Protein AF-A0A6V7IN67-F1 (afdb_monomer_lite)

Sequence (91 aa):
GASFKEDEGTWKGNDDGKVVNNQPQRVMDDRNGLGPQGGYIAKITNDAREGEMEENMGQVNTMIGNLRNMAIDMGSELENQNRQIDRINRK

Structure (mmCIF, N/CA/C/O backbone):
data_AF-A0A6V7IN67-F1
#
_entry.id   AF-A0A6V7IN67-F1
#
loop_
_atom_site.group_PDB
_atom_site.id
_atom_site.type_symbol
_atom_site.label_atom_id
_atom_site.label_alt_id
_atom_site.label_comp_id
_atom_site.label_asym_id
_atom_site.label_entity_id
_atom_site.label_seq_id
_atom_site.pdbx_PDB_ins_code
_atom_site.Cartn_x
_atom_site.Cartn_y
_atom_site.Cartn_z
_atom_site.occupancy
_atom_site.B_iso_or_equiv
_atom_site.auth_seq_id
_atom_site.auth_comp_id
_atom_site.auth_asym_id
_atom_site.auth_atom_id
_atom_site.pdbx_PDB_model_num
ATOM 1 N N . GLY A 1 1 ? -31.324 -5.108 -26.843 1.00 39.00 1 GLY A N 1
ATOM 2 C CA . GLY A 1 1 ? -30.147 -4.831 -26.002 1.00 39.00 1 GLY A CA 1
ATOM 3 C C . GLY A 1 1 ? -30.347 -5.532 -24.682 1.00 39.00 1 GLY A C 1
ATOM 4 O O . GLY A 1 1 ? -31.427 -5.400 -24.123 1.00 39.00 1 GLY A O 1
ATOM 5 N N . ALA A 1 2 ? -29.388 -6.348 -24.249 1.00 48.19 2 ALA A N 1
ATOM 6 C CA . ALA A 1 2 ? -29.483 -7.077 -22.988 1.00 48.19 2 ALA A CA 1
ATOM 7 C C . ALA A 1 2 ? -29.398 -6.092 -21.810 1.00 48.19 2 ALA A C 1
ATOM 9 O O . ALA A 1 2 ? -28.477 -5.283 -21.743 1.00 48.19 2 ALA A O 1
ATOM 10 N N . SER A 1 3 ? -30.394 -6.138 -20.927 1.00 53.91 3 SER A N 1
ATOM 11 C CA . SER A 1 3 ? -30.426 -5.386 -19.673 1.00 53.91 3 SER A CA 1
ATOM 12 C C . SER A 1 3 ? -29.459 -6.042 -18.685 1.00 53.91 3 SER A C 1
ATOM 14 O O . SER A 1 3 ? -29.503 -7.259 -18.495 1.00 53.91 3 SER A O 1
ATOM 16 N N . PHE A 1 4 ? -28.562 -5.244 -18.106 1.00 61.44 4 PHE A N 1
ATOM 17 C CA . PHE A 1 4 ? -27.686 -5.662 -17.016 1.00 61.44 4 PHE A CA 1
ATOM 18 C C . PHE A 1 4 ? -28.571 -6.003 -15.810 1.00 61.44 4 PHE A C 1
ATOM 20 O O . PHE A 1 4 ? -29.253 -5.131 -15.276 1.00 61.44 4 PHE A O 1
ATOM 27 N N . LYS A 1 5 ? -28.630 -7.285 -15.441 1.00 62.97 5 LYS A N 1
ATOM 28 C CA . LYS A 1 5 ? -29.261 -7.727 -14.197 1.00 62.97 5 LYS A CA 1
ATOM 29 C C . LYS A 1 5 ? -28.207 -7.614 -13.106 1.00 62.97 5 LYS A C 1
ATOM 31 O O . LYS A 1 5 ? -27.261 -8.395 -13.103 1.00 62.97 5 LYS A O 1
ATOM 36 N N . GLU A 1 6 ? -28.354 -6.628 -12.230 1.00 61.47 6 GLU A N 1
ATOM 37 C CA . GLU A 1 6 ? -27.601 -6.585 -10.979 1.00 61.47 6 GLU A CA 1
ATOM 38 C C . 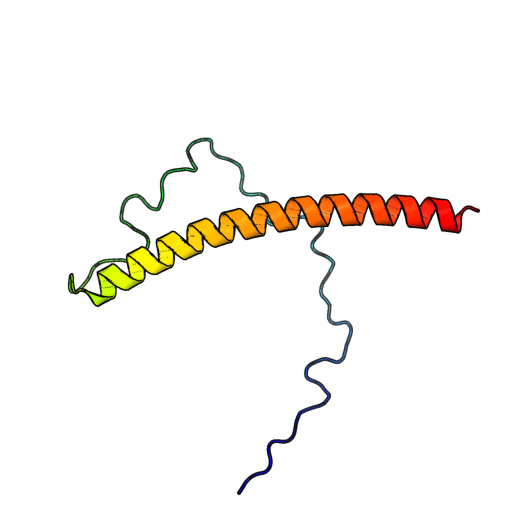GLU A 1 6 ? -28.036 -7.786 -10.136 1.00 61.47 6 GLU A C 1
ATOM 40 O O . GLU A 1 6 ? -29.197 -7.906 -9.745 1.00 61.47 6 GLU A O 1
ATOM 45 N N . ASP A 1 7 ? -27.120 -8.734 -9.955 1.00 60.03 7 ASP A N 1
ATOM 46 C CA . ASP A 1 7 ? -27.353 -9.930 -9.160 1.00 60.03 7 ASP A CA 1
ATOM 47 C C . ASP A 1 7 ? -27.249 -9.550 -7.675 1.00 60.03 7 ASP A C 1
ATOM 49 O O . ASP A 1 7 ? -26.164 -9.246 -7.161 1.00 60.03 7 ASP A O 1
ATOM 53 N N . GLU A 1 8 ? -28.393 -9.546 -6.983 1.00 59.06 8 GLU A N 1
ATOM 54 C CA . GLU A 1 8 ? -28.547 -9.228 -5.550 1.00 59.06 8 GLU A CA 1
ATOM 55 C C . GLU A 1 8 ? -27.759 -10.180 -4.620 1.00 59.06 8 GLU A C 1
ATOM 57 O O . GLU A 1 8 ? -27.755 -10.007 -3.398 1.00 59.06 8 GLU A O 1
ATOM 62 N N . GLY A 1 9 ? -27.093 -11.192 -5.187 1.00 56.03 9 GLY A N 1
ATOM 63 C CA . GLY A 1 9 ? -26.183 -12.113 -4.509 1.00 56.03 9 GLY A CA 1
ATOM 64 C C . GLY A 1 9 ? -24.734 -11.632 -4.386 1.00 56.03 9 GLY A C 1
ATOM 65 O O . GLY A 1 9 ? -23.990 -12.218 -3.611 1.00 56.03 9 GLY A O 1
ATOM 66 N N . THR A 1 10 ? -24.323 -10.558 -5.075 1.00 58.25 10 THR A N 1
ATOM 67 C CA . THR A 1 10 ? -22.918 -10.083 -5.038 1.00 58.25 10 THR A CA 1
ATOM 68 C C . THR A 1 10 ? -22.459 -9.692 -3.624 1.00 58.25 10 THR A C 1
ATOM 70 O O . THR A 1 10 ? -21.276 -9.754 -3.310 1.00 58.25 10 THR A O 1
ATOM 73 N N . TRP A 1 11 ? -23.406 -9.314 -2.761 1.00 63.12 11 TRP A N 1
ATOM 74 C CA . TRP A 1 11 ? -23.143 -8.764 -1.428 1.00 63.12 11 TRP A CA 1
ATOM 75 C C . TRP A 1 11 ? -23.859 -9.521 -0.305 1.00 63.12 11 TRP A C 1
ATOM 77 O O . TRP A 1 11 ? -23.996 -8.993 0.800 1.00 63.12 11 TRP A O 1
ATOM 87 N N . LYS A 1 12 ? -24.383 -10.726 -0.572 1.00 56.88 12 LYS A N 1
ATOM 88 C CA . LYS A 1 12 ? -25.135 -11.485 0.432 1.00 56.88 12 LYS A CA 1
ATOM 89 C C . LYS A 1 12 ? -24.356 -12.661 0.985 1.00 56.88 12 LYS A C 1
ATOM 91 O O . LYS A 1 12 ? -24.105 -13.640 0.296 1.00 56.88 12 LYS A O 1
ATOM 96 N N . GLY A 1 13 ? -24.190 -12.579 2.300 1.00 48.53 13 GLY A N 1
ATOM 97 C CA . GLY A 1 13 ? -23.822 -13.674 3.175 1.00 48.53 13 GLY A CA 1
ATOM 98 C C . GLY A 1 13 ? -22.364 -13.558 3.547 1.00 48.53 13 GLY A C 1
ATOM 99 O O . GLY A 1 13 ? -21.515 -13.776 2.702 1.00 48.53 13 GLY A O 1
ATOM 100 N N . ASN A 1 14 ? -22.072 -13.158 4.784 1.00 56.53 14 ASN A N 1
ATOM 101 C CA . ASN A 1 14 ? -21.654 -14.040 5.883 1.00 56.53 14 ASN A CA 1
ATOM 102 C C . ASN A 1 14 ? -20.743 -15.257 5.564 1.00 56.53 14 ASN A C 1
ATOM 104 O O . ASN A 1 14 ? -20.539 -16.093 6.437 1.00 56.53 14 ASN A O 1
ATOM 108 N N . ASP A 1 15 ? -20.141 -15.310 4.381 1.00 50.72 15 ASP A N 1
ATOM 109 C CA . ASP A 1 15 ? -18.883 -15.963 4.029 1.00 50.72 15 ASP A CA 1
ATOM 110 C C . ASP A 1 15 ? -17.701 -15.007 4.316 1.00 50.72 15 ASP A C 1
ATOM 112 O O . ASP A 1 15 ? -16.592 -15.211 3.820 1.00 50.72 15 ASP A O 1
ATOM 116 N N . ASP A 1 16 ? -17.954 -13.948 5.109 1.00 55.03 16 ASP A N 1
ATOM 117 C CA . ASP A 1 16 ? -17.027 -12.928 5.620 1.00 55.03 16 ASP A CA 1
ATOM 118 C C . ASP A 1 16 ? -15.959 -13.586 6.497 1.00 55.03 16 ASP A C 1
ATOM 120 O O . ASP A 1 16 ? -16.001 -13.584 7.731 1.00 55.03 16 ASP A O 1
ATOM 124 N N . GLY A 1 17 ? -15.031 -14.238 5.798 1.00 56.72 17 GLY A N 1
ATOM 125 C CA . GLY A 1 17 ? -13.983 -15.083 6.323 1.00 56.72 17 GLY A CA 1
ATOM 126 C C . GLY A 1 17 ? -13.407 -14.540 7.618 1.00 56.72 17 GLY A C 1
ATOM 127 O O . GLY A 1 17 ? -13.054 -13.367 7.705 1.00 56.72 17 GLY A O 1
ATOM 128 N N . LYS A 1 18 ? -13.329 -15.438 8.610 1.00 62.62 18 LYS A N 1
ATOM 129 C CA . LYS A 1 18 ? -12.537 -15.350 9.844 1.00 62.62 18 LYS A CA 1
ATOM 130 C C . LYS A 1 18 ? -11.737 -14.049 9.909 1.00 62.62 18 LYS A C 1
ATOM 132 O O . LYS A 1 18 ? -10.696 -13.969 9.258 1.00 62.62 18 LYS A O 1
ATOM 137 N N . VAL A 1 19 ? -12.217 -13.075 10.693 1.00 63.12 19 VAL A N 1
ATOM 138 C CA . VAL A 1 19 ? -11.527 -11.797 10.929 1.00 63.12 19 VAL A CA 1
ATOM 139 C C . VAL A 1 19 ? -10.044 -12.091 11.115 1.00 63.12 19 VAL A C 1
ATOM 141 O O . VAL A 1 19 ? -9.643 -12.789 12.053 1.00 63.12 19 VAL A O 1
ATOM 144 N N . VAL A 1 20 ? -9.237 -11.656 10.149 1.00 65.44 20 VAL A N 1
ATOM 145 C CA . VAL A 1 20 ? -7.802 -11.921 10.130 1.00 65.44 20 VAL A CA 1
ATOM 146 C C . VAL A 1 20 ? -7.151 -11.077 11.219 1.00 65.44 20 VAL A C 1
ATOM 148 O O . VAL A 1 20 ? -6.670 -9.980 10.977 1.00 65.44 20 VAL A O 1
ATOM 151 N N . ASN A 1 21 ? -7.145 -11.591 12.450 1.00 61.53 21 ASN A N 1
ATOM 152 C CA . ASN A 1 21 ? -6.564 -10.902 13.608 1.00 61.53 21 ASN A CA 1
ATOM 153 C C . ASN A 1 21 ? -5.025 -10.816 13.548 1.00 61.53 21 ASN A C 1
ATOM 155 O O . ASN A 1 21 ? -4.383 -10.177 14.372 1.00 61.53 21 ASN A O 1
ATOM 159 N N . ASN A 1 22 ? -4.426 -11.462 12.547 1.00 64.44 22 ASN A N 1
ATOM 160 C CA . ASN A 1 22 ? -3.020 -11.345 12.221 1.00 64.44 22 ASN A CA 1
ATOM 161 C C . ASN A 1 22 ? -2.911 -11.109 10.719 1.00 64.44 22 ASN A C 1
ATOM 163 O O . ASN A 1 22 ? -2.948 -12.048 9.921 1.00 64.44 22 ASN A O 1
ATOM 167 N N . GLN A 1 23 ? -2.757 -9.842 10.338 1.00 71.12 23 GLN A N 1
ATOM 168 C CA . GLN A 1 23 ? -2.159 -9.526 9.047 1.00 71.12 23 GLN A CA 1
ATOM 169 C C . GLN A 1 23 ? -0.816 -10.250 8.928 1.00 71.12 23 GLN A C 1
ATOM 171 O O . GLN A 1 23 ? -0.163 -10.471 9.953 1.00 71.12 23 GLN A O 1
ATOM 176 N N . PRO A 1 24 ? -0.393 -10.638 7.713 1.00 66.56 24 PRO A N 1
ATOM 177 C CA . PRO A 1 24 ? 0.873 -11.324 7.518 1.00 66.56 24 PRO A CA 1
ATOM 178 C C . PRO A 1 24 ? 2.000 -10.501 8.143 1.00 66.56 24 PRO A C 1
ATOM 180 O O . PRO A 1 24 ? 2.418 -9.464 7.626 1.00 66.56 24 PRO A O 1
ATOM 183 N N . GLN A 1 25 ? 2.474 -10.973 9.293 1.00 53.53 25 GLN A N 1
ATOM 184 C CA . GLN A 1 25 ? 3.603 -10.398 9.989 1.00 53.53 25 GLN A CA 1
ATOM 185 C C . GLN A 1 25 ? 4.820 -10.774 9.157 1.00 53.53 25 GLN A C 1
ATOM 187 O O . GLN A 1 25 ? 5.354 -11.876 9.270 1.00 53.53 25 GLN A O 1
ATOM 192 N N . ARG A 1 26 ? 5.235 -9.873 8.260 1.00 53.00 26 ARG A N 1
ATOM 193 C CA . ARG A 1 26 ? 6.581 -9.952 7.704 1.00 53.00 26 ARG A CA 1
ATOM 194 C C . ARG A 1 26 ? 7.520 -9.986 8.902 1.00 53.00 26 ARG A C 1
ATOM 196 O O . ARG A 1 26 ? 7.544 -9.038 9.686 1.00 53.00 26 ARG A O 1
ATOM 203 N N . VAL A 1 27 ? 8.246 -11.091 9.049 1.00 54.91 27 VAL A N 1
ATOM 204 C CA . VAL A 1 27 ? 9.451 -11.137 9.869 1.00 54.91 27 VAL A CA 1
ATOM 205 C C . VAL A 1 27 ? 10.294 -9.978 9.357 1.00 54.91 27 VAL A C 1
ATOM 207 O O . VAL A 1 27 ? 10.684 -9.968 8.188 1.00 54.91 27 VAL A O 1
ATOM 210 N N . MET A 1 28 ? 10.417 -8.930 10.170 1.00 49.47 28 MET A N 1
ATOM 211 C CA . MET A 1 28 ? 11.275 -7.802 9.858 1.00 49.47 28 MET A CA 1
ATOM 212 C C 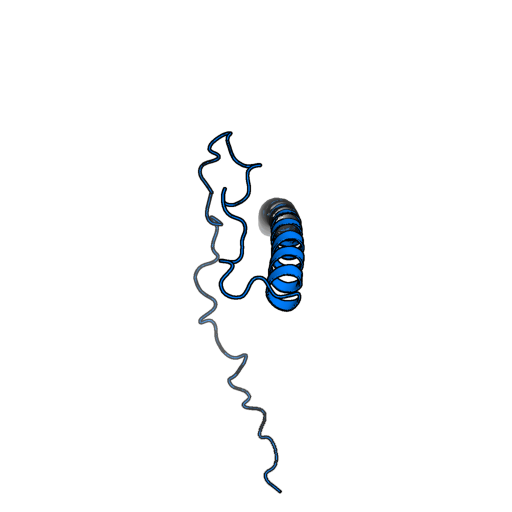. MET A 1 28 ? 12.701 -8.334 9.900 1.00 49.47 28 MET A C 1
ATOM 214 O O . MET A 1 28 ? 13.311 -8.423 10.955 1.00 49.47 28 MET A O 1
ATOM 218 N N . ASP A 1 29 ? 13.186 -8.777 8.746 1.00 44.28 29 ASP A N 1
ATOM 219 C CA . ASP A 1 29 ? 14.610 -8.775 8.477 1.00 44.28 29 ASP A CA 1
ATOM 220 C C . ASP A 1 29 ? 14.990 -7.303 8.277 1.00 44.28 29 ASP A C 1
ATOM 222 O O . ASP A 1 29 ? 14.435 -6.626 7.402 1.00 44.28 29 ASP A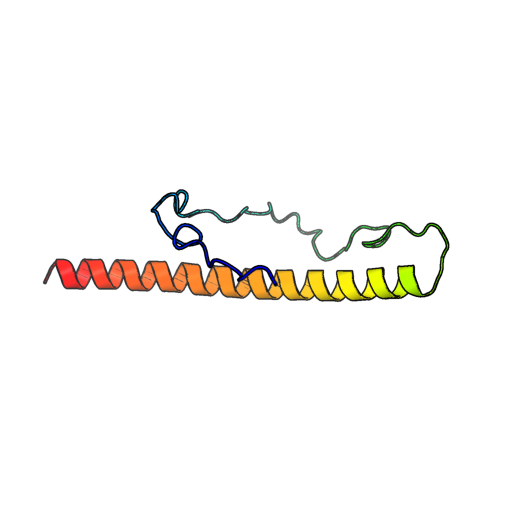 O 1
ATOM 226 N N . ASP A 1 30 ? 15.909 -6.798 9.101 1.00 47.94 30 ASP A N 1
ATOM 227 C CA . ASP A 1 30 ? 16.464 -5.431 9.097 1.00 47.94 30 ASP A CA 1
ATOM 228 C C . ASP A 1 30 ? 17.264 -5.099 7.811 1.00 47.94 30 ASP A C 1
ATOM 230 O O . ASP A 1 30 ? 18.193 -4.295 7.797 1.00 47.94 30 ASP A O 1
ATOM 234 N N . ARG A 1 31 ? 16.904 -5.720 6.684 1.00 52.03 31 ARG A N 1
ATOM 235 C CA . ARG A 1 31 ? 17.348 -5.403 5.320 1.00 52.03 31 ARG A CA 1
ATOM 236 C C . ARG A 1 31 ? 16.275 -4.672 4.505 1.00 52.03 31 ARG A C 1
ATOM 238 O O . ARG A 1 31 ? 16.510 -4.310 3.351 1.00 52.03 31 ARG A O 1
ATOM 245 N N . ASN A 1 32 ? 15.086 -4.456 5.071 1.00 47.50 32 ASN A N 1
ATOM 246 C CA . ASN A 1 32 ? 13.881 -4.074 4.334 1.00 47.50 32 ASN A CA 1
ATOM 247 C C . ASN A 1 32 ? 13.759 -2.557 4.064 1.00 47.50 32 ASN A C 1
ATOM 249 O O . ASN A 1 32 ? 12.821 -1.899 4.509 1.00 47.50 32 ASN A O 1
ATOM 253 N N . GLY A 1 33 ? 14.706 -2.040 3.280 1.00 48.44 33 GLY A N 1
ATOM 254 C CA . GLY A 1 33 ? 14.575 -0.841 2.437 1.00 48.44 33 GLY A CA 1
ATOM 255 C C . GLY A 1 33 ? 15.084 -1.073 1.006 1.00 48.44 33 GLY A C 1
ATOM 256 O O . GLY A 1 33 ? 14.986 -0.196 0.152 1.00 48.44 33 GLY A O 1
ATOM 257 N N . LEU A 1 34 ? 15.625 -2.260 0.729 1.00 48.03 34 LEU A N 1
ATOM 258 C CA . LEU A 1 34 ? 16.115 -2.635 -0.586 1.00 48.03 34 LEU A CA 1
ATOM 259 C C . LEU A 1 34 ? 14.948 -3.273 -1.340 1.00 48.03 34 LEU A C 1
ATOM 261 O O . LEU A 1 34 ? 14.536 -4.390 -1.022 1.00 48.03 34 LEU A O 1
ATOM 265 N N . GLY A 1 35 ? 14.407 -2.555 -2.327 1.00 55.62 35 GLY A N 1
ATOM 266 C CA . GLY A 1 35 ? 13.581 -3.172 -3.364 1.00 55.62 35 GLY A CA 1
ATOM 267 C C . GLY A 1 35 ? 14.292 -4.396 -3.968 1.00 55.62 35 GLY A C 1
ATOM 268 O O . GLY A 1 35 ? 15.492 -4.588 -3.733 1.00 55.62 35 GLY A O 1
ATOM 269 N N . PRO A 1 36 ? 13.580 -5.257 -4.719 1.00 58.66 36 PRO A N 1
ATOM 270 C CA . PRO A 1 36 ? 14.212 -6.373 -5.417 1.00 58.66 36 PRO A CA 1
ATOM 271 C C . PRO A 1 36 ? 15.486 -5.872 -6.101 1.00 58.66 36 PRO A C 1
ATOM 273 O O . PRO A 1 36 ? 15.451 -4.873 -6.817 1.00 58.66 36 PRO A O 1
ATOM 276 N N . GLN A 1 37 ? 16.627 -6.520 -5.839 1.00 59.53 37 GLN A N 1
ATOM 277 C CA . GLN A 1 37 ? 17.939 -6.009 -6.263 1.00 59.53 37 GLN A CA 1
ATOM 278 C C . GLN A 1 37 ? 18.086 -5.871 -7.795 1.00 59.53 37 GLN A C 1
ATOM 280 O O . GLN A 1 37 ? 19.088 -5.339 -8.264 1.00 59.53 37 GLN A O 1
ATOM 285 N N . GLY A 1 38 ? 17.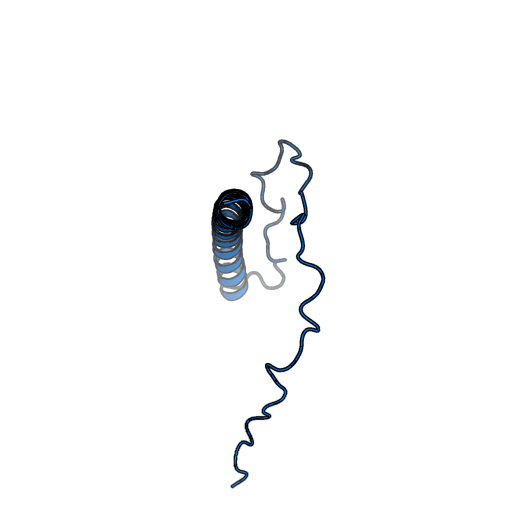086 -6.315 -8.568 1.00 66.19 38 GLY A N 1
ATOM 286 C CA . GLY A 1 38 ? 16.976 -6.167 -10.019 1.00 66.19 38 GLY A CA 1
ATOM 287 C C . GLY A 1 38 ? 15.808 -5.302 -10.522 1.00 66.19 38 GLY A C 1
ATOM 288 O O . GLY A 1 38 ? 15.523 -5.372 -11.712 1.00 66.19 38 GLY A O 1
ATOM 289 N N . GLY A 1 39 ? 15.145 -4.509 -9.671 1.00 77.94 39 GLY A N 1
ATOM 290 C CA . GLY A 1 39 ? 13.913 -3.787 -10.030 1.00 77.94 39 GLY A CA 1
ATOM 291 C C . GLY A 1 39 ? 12.655 -4.651 -9.878 1.00 77.94 39 GLY A C 1
ATOM 292 O O . GLY A 1 39 ? 12.736 -5.872 -9.716 1.00 77.94 39 GLY A O 1
ATOM 293 N N . TYR A 1 40 ? 11.485 -4.018 -9.842 1.00 86.44 40 TYR A N 1
ATOM 294 C CA . TYR A 1 40 ? 10.187 -4.687 -9.697 1.00 86.44 40 TYR A CA 1
ATOM 295 C C . TYR A 1 40 ? 9.735 -5.379 -10.988 1.00 86.44 40 TYR A C 1
ATOM 297 O O . TYR A 1 40 ? 8.981 -6.352 -10.929 1.00 86.44 40 TYR A O 1
ATOM 305 N N . ILE A 1 41 ? 10.195 -4.894 -12.140 1.00 87.75 41 ILE A N 1
ATOM 306 C CA . ILE A 1 41 ? 9.850 -5.380 -13.470 1.00 87.75 41 ILE A CA 1
ATOM 307 C C . ILE A 1 41 ? 11.098 -5.938 -14.154 1.00 87.75 41 ILE A C 1
ATOM 309 O O . ILE A 1 41 ? 12.133 -5.282 -14.269 1.00 87.75 41 ILE A O 1
ATOM 313 N N . ALA A 1 42 ? 10.989 -7.167 -14.659 1.00 87.81 42 ALA A N 1
ATOM 314 C CA . ALA A 1 42 ? 12.025 -7.747 -15.501 1.00 87.81 42 ALA A CA 1
ATOM 315 C C . ALA A 1 42 ? 12.067 -7.014 -16.850 1.00 87.81 42 ALA A C 1
ATOM 317 O O . ALA A 1 42 ? 11.070 -6.974 -17.570 1.00 87.81 42 ALA A O 1
ATOM 318 N N . LYS A 1 43 ? 13.229 -6.459 -17.199 1.00 86.62 43 LYS A N 1
ATOM 319 C CA . LYS A 1 43 ? 13.437 -5.780 -18.482 1.00 86.62 43 LYS A CA 1
ATOM 320 C C . LYS A 1 43 ? 13.661 -6.802 -19.592 1.00 86.62 43 LYS A C 1
ATOM 322 O O . LYS A 1 43 ? 14.565 -7.632 -19.482 1.00 86.62 43 LYS A O 1
ATOM 327 N N . ILE A 1 44 ? 12.859 -6.739 -20.652 1.00 88.06 44 ILE A N 1
ATOM 328 C CA . ILE A 1 44 ? 12.933 -7.658 -21.799 1.00 88.06 44 ILE A CA 1
ATOM 329 C C . ILE A 1 44 ? 13.329 -6.874 -23.047 1.00 88.06 44 ILE A C 1
ATOM 331 O O . ILE A 1 44 ? 14.298 -7.211 -23.725 1.00 88.06 44 ILE A O 1
ATOM 335 N N . THR A 1 45 ? 12.585 -5.811 -23.335 1.00 90.44 45 THR A N 1
ATOM 336 C CA . THR A 1 45 ? 12.758 -4.964 -24.519 1.00 90.44 45 THR A CA 1
ATOM 337 C C . THR A 1 45 ? 13.504 -3.668 -24.216 1.00 90.44 45 THR A C 1
ATOM 339 O O . THR A 1 45 ? 14.014 -3.041 -25.142 1.00 90.44 45 THR A O 1
ATOM 342 N N . ASN A 1 46 ? 13.640 -3.305 -22.934 1.00 89.31 46 ASN A N 1
ATOM 343 C CA . ASN A 1 46 ? 14.209 -2.039 -22.468 1.00 89.31 46 ASN A CA 1
ATOM 344 C C . ASN A 1 46 ? 13.502 -0.816 -23.084 1.00 89.31 46 ASN A C 1
ATOM 346 O O . ASN A 1 46 ? 14.146 0.188 -23.392 1.00 89.31 46 ASN A O 1
ATOM 350 N N . ASP A 1 47 ? 12.185 -0.912 -23.293 1.00 92.44 47 ASP A N 1
ATOM 351 C CA . ASP A 1 47 ? 11.366 0.171 -23.836 1.00 92.44 47 ASP A CA 1
ATOM 352 C C . ASP A 1 47 ? 10.841 1.116 -22.733 1.00 92.44 47 ASP A C 1
ATOM 354 O O . ASP A 1 47 ? 10.964 0.871 -21.530 1.00 92.44 47 ASP A O 1
ATOM 358 N N . ALA A 1 48 ? 10.257 2.244 -23.149 1.00 93.62 48 ALA A N 1
ATOM 359 C CA . ALA A 1 48 ? 9.716 3.237 -22.219 1.00 93.62 48 ALA A CA 1
ATOM 360 C C . ALA A 1 48 ? 8.547 2.694 -21.374 1.00 93.62 48 ALA A C 1
ATOM 362 O O . ALA A 1 48 ? 8.320 3.168 -20.265 1.00 93.62 48 ALA A O 1
ATOM 363 N N . ARG A 1 49 ? 7.835 1.677 -21.872 1.00 94.62 49 ARG A N 1
ATOM 364 C CA . ARG A 1 49 ? 6.712 1.042 -21.176 1.00 94.62 49 ARG A CA 1
ATOM 365 C C . ARG A 1 49 ? 7.200 0.228 -19.985 1.00 94.62 49 ARG A C 1
ATOM 367 O O . ARG A 1 49 ? 6.610 0.310 -18.917 1.00 94.62 49 ARG A O 1
ATOM 374 N N . GLU A 1 50 ? 8.279 -0.538 -20.149 1.00 92.88 50 GLU A N 1
ATOM 375 C CA . GLU A 1 50 ? 8.936 -1.237 -19.037 1.00 92.88 50 GLU A CA 1
ATOM 376 C C . GLU A 1 50 ? 9.437 -0.249 -17.975 1.00 92.88 50 GLU A C 1
ATOM 378 O O . GLU A 1 50 ? 9.314 -0.521 -16.781 1.00 92.88 50 GLU A O 1
ATOM 383 N N . GLY A 1 51 ? 9.922 0.924 -18.397 1.00 91.62 51 GLY A N 1
ATOM 384 C CA . GLY A 1 51 ? 10.276 2.022 -17.495 1.00 91.62 51 GLY A CA 1
ATOM 385 C C . GLY A 1 51 ? 9.085 2.565 -16.697 1.00 91.62 51 GLY A C 1
ATOM 386 O O . GLY A 1 51 ? 9.179 2.699 -15.480 1.00 91.62 51 GLY A O 1
ATOM 387 N N . GLU A 1 52 ? 7.954 2.816 -17.359 1.00 93.75 52 GLU A N 1
ATOM 388 C CA . GLU A 1 52 ? 6.722 3.273 -16.701 1.00 93.75 52 GLU A CA 1
ATOM 389 C C . GLU A 1 52 ? 6.173 2.218 -15.727 1.00 93.75 52 GLU A C 1
ATOM 391 O O . GLU A 1 52 ? 5.747 2.543 -14.620 1.00 93.75 52 GLU A O 1
ATOM 396 N N . MET A 1 53 ? 6.227 0.932 -16.093 1.00 93.56 53 MET A N 1
ATOM 397 C CA . MET A 1 53 ? 5.814 -0.154 -15.199 1.00 93.56 53 MET A CA 1
ATOM 398 C C . MET A 1 53 ? 6.693 -0.225 -13.943 1.00 93.56 53 MET A C 1
ATOM 400 O O . MET A 1 53 ? 6.169 -0.444 -12.852 1.00 93.56 53 MET A O 1
ATOM 404 N N . GLU A 1 54 ? 8.004 -0.012 -14.068 1.00 91.94 54 GLU A N 1
ATOM 405 C CA . GLU A 1 54 ? 8.917 0.048 -12.920 1.00 91.94 54 GLU A CA 1
ATOM 406 C C . GLU A 1 54 ? 8.579 1.226 -11.992 1.00 91.94 54 GLU A C 1
ATOM 408 O O . GLU A 1 54 ? 8.495 1.054 -10.774 1.00 91.94 54 GLU A O 1
ATOM 413 N N . GLU A 1 55 ? 8.323 2.409 -12.559 1.00 93.56 55 GLU A N 1
ATOM 414 C CA . GLU A 1 55 ? 7.931 3.598 -11.796 1.00 93.56 55 GLU A CA 1
ATOM 415 C C . GLU A 1 55 ? 6.603 3.379 -11.058 1.00 93.56 55 GLU A C 1
ATOM 417 O O . GLU A 1 55 ? 6.520 3.585 -9.842 1.00 93.56 55 GLU A O 1
ATOM 422 N N . ASN A 1 56 ? 5.588 2.885 -11.769 1.00 94.31 56 ASN A N 1
ATOM 423 C CA . ASN A 1 56 ? 4.279 2.580 -11.204 1.00 94.31 56 ASN A CA 1
ATOM 424 C C . ASN A 1 56 ? 4.392 1.560 -10.062 1.00 94.31 56 ASN A C 1
ATOM 426 O O . ASN A 1 56 ? 3.781 1.741 -9.008 1.00 94.31 56 ASN A O 1
ATOM 430 N N . MET A 1 57 ? 5.218 0.520 -10.210 1.00 93.00 57 MET A N 1
ATOM 431 C CA . MET A 1 57 ? 5.445 -0.459 -9.141 1.00 93.00 57 MET A CA 1
ATOM 432 C C . MET A 1 57 ? 6.194 0.131 -7.938 1.00 93.00 57 MET A C 1
ATOM 434 O O . MET A 1 57 ? 5.885 -0.219 -6.795 1.00 93.00 57 MET A O 1
ATOM 438 N N . GLY A 1 58 ? 7.115 1.074 -8.152 1.00 88.94 58 GLY A N 1
ATOM 439 C CA . GLY A 1 58 ? 7.740 1.838 -7.068 1.00 88.94 58 GLY A CA 1
ATOM 440 C C . GLY A 1 58 ? 6.726 2.673 -6.275 1.00 88.94 58 GLY A C 1
ATOM 441 O O . GLY A 1 58 ? 6.739 2.678 -5.036 1.00 88.94 58 GLY A O 1
ATOM 442 N N . GLN A 1 59 ? 5.788 3.321 -6.971 1.00 92.62 59 GLN A N 1
ATOM 443 C CA . GLN A 1 59 ? 4.678 4.038 -6.337 1.00 92.62 59 GLN A CA 1
ATOM 444 C C . GLN A 1 59 ? 3.760 3.076 -5.568 1.00 92.62 59 GLN A C 1
ATOM 446 O O . GLN A 1 59 ? 3.417 3.346 -4.415 1.00 92.62 59 GLN A O 1
ATOM 451 N N . VAL A 1 60 ? 3.427 1.913 -6.143 1.00 91.75 60 VAL A N 1
ATOM 452 C CA . VAL A 1 60 ? 2.646 0.864 -5.465 1.00 91.75 60 VAL A CA 1
ATOM 453 C C . VAL A 1 60 ? 3.331 0.390 -4.185 1.00 91.75 60 VAL A C 1
ATOM 455 O O . VAL A 1 60 ? 2.666 0.286 -3.157 1.00 91.75 60 VAL A O 1
ATOM 458 N N . ASN A 1 61 ? 4.650 0.175 -4.183 1.00 86.88 61 ASN A N 1
ATOM 459 C CA . ASN A 1 61 ? 5.382 -0.195 -2.967 1.00 86.88 61 ASN A CA 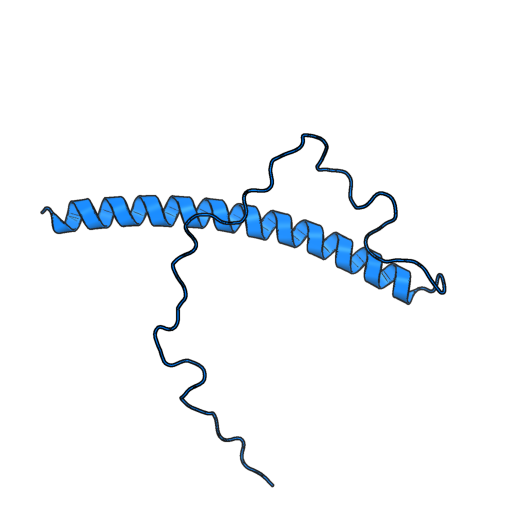1
ATOM 460 C C . ASN A 1 61 ? 5.240 0.866 -1.858 1.00 86.88 61 ASN A C 1
ATOM 462 O O . ASN A 1 61 ? 5.043 0.533 -0.688 1.00 86.88 61 ASN A O 1
ATOM 466 N N . THR A 1 62 ? 5.263 2.147 -2.231 1.00 90.50 62 THR A N 1
ATOM 467 C CA . THR A 1 62 ? 5.027 3.257 -1.294 1.00 90.50 62 THR A CA 1
ATOM 468 C C . THR A 1 62 ? 3.593 3.239 -0.761 1.00 90.50 62 THR A C 1
ATOM 470 O O . THR A 1 62 ? 3.373 3.346 0.447 1.00 90.50 62 THR A O 1
ATOM 473 N N . MET A 1 63 ? 2.607 3.029 -1.639 1.00 90.12 63 MET A N 1
ATOM 474 C CA . MET A 1 63 ? 1.200 2.907 -1.249 1.00 90.12 63 MET A CA 1
ATOM 475 C C . MET A 1 63 ? 0.959 1.718 -0.313 1.00 90.12 63 MET A C 1
ATOM 477 O O . MET A 1 63 ? 0.218 1.859 0.656 1.00 90.12 63 MET A O 1
ATOM 481 N N . ILE A 1 64 ? 1.621 0.579 -0.532 1.00 90.44 64 ILE A N 1
ATOM 482 C CA . ILE A 1 64 ? 1.554 -0.584 0.366 1.00 90.44 64 ILE A CA 1
ATOM 483 C C . ILE A 1 64 ? 2.083 -0.229 1.762 1.00 90.44 64 ILE A C 1
ATOM 485 O O . ILE A 1 64 ? 1.488 -0.633 2.761 1.00 90.44 64 ILE A O 1
ATOM 489 N N . GLY A 1 65 ? 3.158 0.560 1.852 1.00 92.12 65 GLY A N 1
ATOM 490 C CA . GLY A 1 65 ? 3.655 1.079 3.129 1.00 92.12 65 GLY A CA 1
ATOM 491 C C . GLY A 1 65 ? 2.607 1.916 3.869 1.00 92.12 65 GLY A C 1
ATOM 492 O O . GLY A 1 65 ? 2.358 1.698 5.054 1.00 92.12 65 GLY A O 1
ATOM 493 N N . ASN A 1 66 ? 1.924 2.810 3.155 1.00 90.38 66 ASN A N 1
ATOM 494 C CA . ASN A 1 66 ? 0.856 3.629 3.730 1.00 90.38 66 ASN A CA 1
ATOM 495 C C . ASN A 1 66 ? -0.358 2.788 4.156 1.00 90.38 66 ASN A C 1
ATOM 497 O O . ASN A 1 66 ? -0.871 2.971 5.259 1.00 90.38 66 ASN A O 1
ATOM 501 N N . LEU A 1 67 ? -0.788 1.832 3.322 1.00 93.25 67 LEU A N 1
ATOM 502 C CA . LEU A 1 67 ? -1.868 0.891 3.643 1.00 93.25 67 LEU A CA 1
ATOM 503 C C . LEU A 1 67 ? -1.547 0.076 4.901 1.00 93.25 67 LEU A C 1
ATOM 505 O O . LEU A 1 67 ? -2.429 -0.132 5.730 1.00 93.25 67 LEU A O 1
ATOM 509 N N . ARG A 1 68 ? -0.287 -0.344 5.077 1.00 92.38 68 ARG A N 1
ATOM 510 C CA . ARG A 1 68 ? 0.165 -1.044 6.286 1.00 92.38 68 ARG A CA 1
ATOM 511 C C . ARG A 1 68 ? 0.009 -0.180 7.532 1.00 92.38 68 ARG A C 1
ATOM 513 O O . ARG A 1 68 ? -0.495 -0.671 8.535 1.00 92.38 68 ARG A O 1
ATOM 520 N N . ASN A 1 69 ? 0.438 1.078 7.480 1.00 90.88 69 ASN A N 1
ATOM 521 C CA . ASN A 1 69 ? 0.309 1.973 8.629 1.00 90.88 69 ASN A CA 1
ATOM 522 C C . ASN A 1 69 ? -1.169 2.189 8.981 1.00 90.88 69 ASN A C 1
ATOM 524 O O . ASN A 1 69 ? -1.556 1.963 10.122 1.00 90.88 69 ASN A O 1
ATOM 528 N N . MET A 1 70 ? -2.018 2.471 7.984 1.00 95.25 70 MET A N 1
ATOM 529 C CA . MET A 1 70 ? -3.465 2.613 8.199 1.00 95.25 70 MET A CA 1
ATOM 530 C C . MET A 1 70 ? -4.103 1.350 8.783 1.00 95.25 70 MET A C 1
ATOM 532 O O . MET A 1 70 ? -4.984 1.442 9.632 1.00 95.25 70 MET A O 1
ATOM 536 N N . ALA A 1 71 ? -3.660 0.168 8.361 1.00 90.62 71 ALA A N 1
ATOM 537 C CA . ALA A 1 71 ? -4.119 -1.091 8.925 1.00 90.62 71 ALA A CA 1
ATOM 538 C C . ALA A 1 71 ? -3.723 -1.279 10.399 1.00 90.62 71 ALA A C 1
ATOM 540 O O . ALA A 1 71 ? -4.526 -1.783 11.182 1.00 90.62 71 ALA A O 1
ATOM 541 N N . ILE A 1 72 ? -2.505 -0.887 10.779 1.00 93.31 72 ILE A N 1
ATOM 542 C CA . ILE A 1 72 ? -2.035 -0.957 12.170 1.00 93.31 72 ILE A CA 1
ATOM 543 C C . ILE A 1 72 ? -2.836 0.007 13.049 1.00 93.31 72 ILE A C 1
ATOM 545 O O . ILE A 1 72 ? -3.309 -0.381 14.122 1.00 93.31 72 ILE A O 1
ATOM 549 N N . ASP A 1 73 ? -3.016 1.239 12.578 1.00 94.56 73 ASP A N 1
ATOM 550 C CA . ASP A 1 73 ? -3.759 2.272 13.297 1.00 94.56 73 ASP A CA 1
ATOM 551 C C . ASP A 1 73 ? -5.226 1.856 13.466 1.00 94.56 73 ASP A C 1
ATOM 553 O O . ASP A 1 73 ? -5.765 1.880 14.572 1.00 94.56 73 ASP A O 1
ATOM 557 N N . MET A 1 74 ? -5.850 1.373 12.388 1.00 94.19 74 MET A N 1
ATOM 558 C CA . MET A 1 74 ? -7.225 0.874 12.408 1.00 94.19 74 MET A CA 1
ATOM 559 C C . MET A 1 74 ? -7.381 -0.365 13.296 1.00 94.19 74 MET A C 1
ATOM 561 O O . MET A 1 74 ? -8.365 -0.471 14.021 1.00 94.19 74 MET A O 1
ATOM 565 N N . GLY A 1 75 ? -6.416 -1.289 13.285 1.00 94.44 75 GLY A N 1
ATOM 566 C CA . GLY A 1 75 ? -6.429 -2.466 14.156 1.00 94.44 75 GLY A CA 1
ATOM 567 C C . GLY A 1 75 ? -6.368 -2.090 15.638 1.00 94.44 75 GLY A C 1
ATOM 568 O O . GLY A 1 75 ? -7.155 -2.591 16.441 1.00 94.44 75 GLY A O 1
ATOM 569 N N . SER A 1 76 ? -5.486 -1.152 15.986 1.00 94.38 76 SER A N 1
ATOM 570 C CA . SER A 1 76 ? -5.365 -0.627 17.351 1.00 94.38 76 SER A CA 1
ATOM 571 C C . SER A 1 76 ? -6.643 0.095 17.792 1.00 94.38 76 SER A C 1
ATOM 573 O O . SER A 1 76 ? -7.105 -0.073 18.923 1.00 94.38 76 SER A O 1
ATOM 575 N N . GLU A 1 77 ? -7.247 0.871 16.890 1.00 95.62 77 GLU A N 1
ATOM 576 C CA . GLU A 1 77 ? -8.505 1.570 17.140 1.00 95.62 77 GLU A CA 1
ATOM 577 C C . GLU A 1 77 ? -9.674 0.595 17.346 1.00 95.62 77 GLU A C 1
ATOM 579 O O . GLU A 1 77 ? -10.435 0.741 18.303 1.00 95.62 77 GLU A O 1
ATOM 584 N N . LEU A 1 78 ? -9.778 -0.460 16.534 1.00 96.00 78 LEU A N 1
ATOM 585 C CA . LEU A 1 78 ? -10.779 -1.513 16.726 1.00 96.00 78 LEU A CA 1
ATOM 586 C C . LEU A 1 78 ? -10.619 -2.214 18.082 1.00 96.00 78 LEU A C 1
ATOM 588 O O . LEU A 1 78 ? -11.610 -2.454 18.772 1.00 96.00 78 LEU A O 1
ATOM 592 N N . GLU A 1 79 ? -9.391 -2.512 18.512 1.00 96.44 79 GLU A N 1
ATOM 593 C CA . GLU A 1 79 ? -9.142 -3.111 19.829 1.00 96.44 79 GLU A CA 1
ATOM 594 C C . GLU A 1 79 ? -9.579 -2.177 20.972 1.00 96.44 79 GLU A C 1
ATOM 596 O O . GLU A 1 79 ? -10.210 -2.609 21.946 1.00 96.44 79 GLU A O 1
ATOM 601 N N . ASN A 1 80 ? -9.290 -0.879 20.844 1.00 96.00 80 ASN A N 1
ATOM 602 C CA . ASN A 1 80 ? -9.735 0.141 21.793 1.00 96.00 80 ASN A CA 1
ATOM 603 C C . ASN A 1 80 ? -11.264 0.217 21.878 1.00 96.00 80 ASN A C 1
ATOM 605 O O . ASN A 1 80 ? -11.817 0.222 22.985 1.00 96.00 80 ASN A O 1
ATOM 609 N N . GLN A 1 81 ? -11.940 0.236 20.730 1.00 97.12 81 GLN A N 1
ATOM 610 C CA . GLN A 1 81 ? -13.398 0.286 20.648 1.00 97.12 81 GLN A CA 1
ATOM 611 C C . GLN A 1 81 ? -14.039 -0.986 21.207 1.00 97.12 81 GLN A C 1
ATOM 613 O O . GLN A 1 81 ? -14.974 -0.890 22.001 1.00 97.12 81 GLN A O 1
ATOM 618 N N . ASN A 1 82 ? -13.487 -2.168 20.921 1.00 95.81 82 ASN A N 1
ATOM 619 C CA . ASN A 1 82 ? -13.958 -3.432 21.493 1.00 95.81 82 ASN A CA 1
ATOM 620 C C . ASN A 1 82 ? -13.899 -3.419 23.028 1.00 95.81 82 ASN A C 1
ATOM 622 O O . ASN A 1 82 ? -14.897 -3.699 23.693 1.00 95.81 82 ASN A O 1
ATOM 626 N N . ARG A 1 83 ? -12.777 -2.976 23.619 1.00 95.81 83 ARG A N 1
ATOM 627 C CA . ARG A 1 83 ? -12.672 -2.801 25.081 1.00 95.81 83 ARG A CA 1
ATOM 628 C C . ARG A 1 83 ? -13.686 -1.799 25.632 1.00 95.81 83 ARG A C 1
ATOM 630 O O . ARG A 1 83 ? -14.146 -1.928 26.768 1.00 95.81 83 ARG A O 1
ATOM 637 N N . GLN A 1 84 ? -13.995 -0.743 24.883 1.00 96.12 84 GLN A N 1
ATOM 638 C CA . GLN A 1 84 ? -15.003 0.231 25.289 1.00 96.12 84 GLN A CA 1
ATOM 639 C C . GLN A 1 84 ? -16.409 -0.373 25.266 1.00 96.12 84 GLN A C 1
ATOM 641 O O . GLN A 1 84 ? -17.133 -0.194 26.246 1.00 96.12 84 GLN A O 1
ATOM 646 N N . ILE A 1 85 ? -16.759 -1.116 24.216 1.00 96.31 85 ILE A N 1
ATOM 647 C CA . ILE A 1 85 ? -18.027 -1.845 24.099 1.00 96.31 85 ILE A CA 1
ATOM 648 C C . ILE A 1 85 ? -18.180 -2.824 25.267 1.00 96.31 85 ILE A C 1
ATOM 650 O O . ILE A 1 85 ? -19.210 -2.810 25.936 1.00 96.31 85 ILE A O 1
ATOM 654 N N . ASP A 1 86 ? -17.134 -3.583 25.606 1.00 96.50 86 AS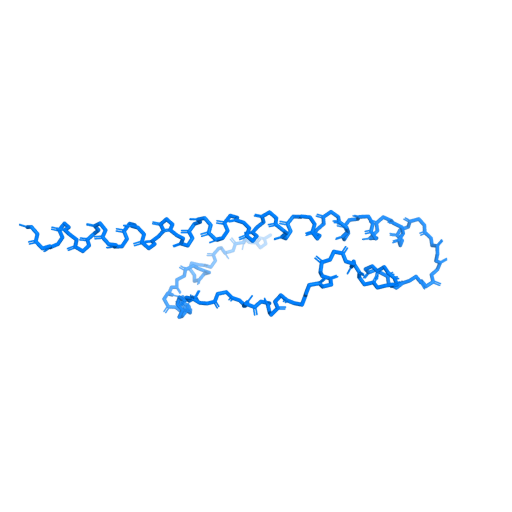P A N 1
ATOM 655 C CA . ASP A 1 86 ? -17.154 -4.494 26.757 1.00 96.50 86 ASP A CA 1
ATOM 656 C C . ASP A 1 86 ? -17.442 -3.771 28.079 1.00 96.50 86 ASP A C 1
ATOM 658 O O . ASP A 1 86 ? -18.171 -4.280 28.930 1.00 96.50 86 ASP A O 1
ATOM 662 N N . ARG A 1 87 ? -16.888 -2.567 28.272 1.00 94.44 87 ARG A N 1
ATOM 663 C CA . ARG A 1 87 ? -17.178 -1.745 29.458 1.00 94.44 87 ARG A CA 1
ATOM 664 C C . ARG A 1 87 ? -18.605 -1.211 29.463 1.00 94.44 87 ARG A C 1
ATOM 666 O O . ARG A 1 87 ? -19.160 -1.062 30.546 1.00 94.44 87 ARG A O 1
ATOM 673 N N . ILE A 1 88 ? -19.169 -0.891 28.299 1.00 93.69 88 ILE A N 1
ATOM 674 C CA . ILE A 1 88 ? -20.563 -0.447 28.168 1.00 93.69 88 ILE A CA 1
ATOM 675 C C . ILE A 1 88 ? -21.507 -1.608 28.477 1.00 93.69 88 ILE A C 1
ATOM 677 O O . ILE A 1 88 ? -22.406 -1.431 29.279 1.00 93.69 88 ILE A O 1
ATOM 681 N N . ASN A 1 89 ? -21.255 -2.802 27.935 1.00 91.44 89 ASN A N 1
ATOM 682 C CA . ASN A 1 89 ? -22.089 -3.987 28.164 1.00 91.44 89 ASN A CA 1
ATOM 683 C C . ASN A 1 89 ? -22.089 -4.475 29.623 1.00 91.44 89 ASN A C 1
ATOM 685 O O . ASN A 1 89 ? -22.985 -5.207 30.030 1.00 91.44 89 ASN A O 1
ATOM 689 N N . ARG A 1 90 ? -21.063 -4.117 30.405 1.00 87.69 90 ARG A N 1
ATOM 690 C CA . ARG A 1 90 ? -20.972 -4.427 31.843 1.00 87.69 90 ARG A CA 1
ATOM 691 C C . ARG A 1 90 ? -21.636 -3.375 32.740 1.00 87.69 90 ARG A C 1
ATOM 693 O O . ARG A 1 90 ? -21.654 -3.577 33.954 1.00 87.69 90 ARG A O 1
ATOM 700 N N . LYS A 1 91 ? -22.091 -2.254 32.177 1.00 66.62 91 LYS A N 1
ATOM 701 C CA . LYS A 1 91 ? -22.861 -1.216 32.873 1.00 66.62 91 LYS A CA 1
ATOM 702 C C . LYS A 1 91 ? -24.348 -1.434 32.649 1.00 66.62 91 LYS A C 1
ATOM 704 O O . LYS A 1 91 ? -25.094 -1.126 33.599 1.00 66.62 91 LYS A O 1
#

Secondary structure (DSSP, 8-state):
-------TTTT-S-------SS-------TTTT---TT-SS--SS--HHHHHHHHHHHHHHHHHHHHHHHHHHHHHHHHHHHHHHHHHHT-

Radius of gyration: 21.48 Å; chains: 1; bounding box: 48×20×59 Å

pLDDT: mean 76.97, std 18.4, range [39.0, 97.12]

Foldseek 3Di:
DDDDDPDPPPPDDDVPPDPCLDDPPDPPPVVPPDDPVCAPADDDPPDVVSVVVRVVVVVVVVVVVVVVVVVVVVSVVVVVVVVVVVVVVVD

InterPro domains:
  IPR000727 Target SNARE coiled-coil homology domain [PS50192] (47-91)
  IPR000928 SNAP-25 domain [PF00835] (3-49)

Organism: NCBI:txid1563983